Protein AF-H8KRD3-F1 (afdb_monomer_lite)

Sequence (60 aa):
MDIRTDVYLLRLFSSRDLNNLSVIIFEYTIQSLNFSDNELSTHPKQKILTNNDQDLKYLL

Foldseek 3Di:
DKDKDKDKDKDWDADVPNQKIKIKIWIWIAIPDDPPDDDRPTPIDIDMDIPPDPVVVVVD

Radius of gyration: 15.85 Å; chains: 1; bounding box: 36×17×44 Å

Secondary structure (DSSP, 8-state):
---EEEEEEEEEEE-SSTT-EEEEEEEEEEE---TTS-------EEEEEETT-HHHHTT-

pLDDT: mean 72.14, std 12.2, range [48.94, 87.44]

Organism: Solitalea canadensis (strain ATCC 29591 / DSM 3403 / JCM 21819 / LMG 8368 / NBRC 15130 / NCIMB 12057 / USAM 9D) (NCBI:txid929556)

Structure (mmCIF, N/CA/C/O backbone):
data_AF-H8KRD3-F1
#
_entry.id   AF-H8KRD3-F1
#
loop_
_atom_site.group_PDB
_atom_site.id
_atom_site.type_symbol
_atom_site.label_atom_id
_atom_site.label_alt_id
_atom_site.label_comp_id
_atom_site.label_asym_id
_atom_site.label_entity_id
_atom_site.label_seq_id
_atom_site.pdbx_PDB_ins_code
_atom_site.Cartn_x
_atom_site.Cartn_y
_atom_site.Cartn_z
_atom_site.occupancy
_atom_site.B_iso_or_equiv
_atom_site.auth_seq_id
_atom_site.auth_comp_id
_atom_site.auth_asym_id
_atom_site.auth_atom_id
_atom_site.pdbx_PDB_model_num
ATOM 1 N N . MET A 1 1 ? 10.840 0.137 -26.594 1.00 52.34 1 MET A N 1
ATOM 2 C CA . MET A 1 1 ? 9.685 0.578 -25.791 1.00 52.34 1 MET A CA 1
ATOM 3 C C . MET A 1 1 ? 10.008 0.174 -24.374 1.00 52.34 1 MET A C 1
ATOM 5 O O . MET A 1 1 ? 10.063 -1.021 -24.117 1.00 52.34 1 MET A O 1
ATOM 9 N N . ASP A 1 2 ? 10.338 1.139 -23.522 1.00 56.16 2 ASP A N 1
ATOM 10 C CA . ASP A 1 2 ? 10.659 0.862 -22.123 1.00 56.16 2 ASP A CA 1
ATOM 11 C C . ASP A 1 2 ? 9.376 0.448 -21.409 1.00 56.16 2 ASP A C 1
ATOM 13 O O . ASP A 1 2 ? 8.363 1.149 -21.484 1.00 56.16 2 ASP A O 1
ATOM 17 N N . ILE A 1 3 ? 9.389 -0.719 -20.765 1.00 59.25 3 ILE A N 1
ATOM 18 C CA . ILE A 1 3 ? 8.243 -1.184 -19.992 1.00 59.25 3 ILE A CA 1
ATOM 19 C C . ILE A 1 3 ? 8.453 -0.685 -18.569 1.00 59.25 3 ILE A C 1
ATOM 21 O O . ILE A 1 3 ? 9.353 -1.127 -17.851 1.00 59.25 3 ILE A O 1
ATOM 25 N N . ARG A 1 4 ? 7.617 0.275 -18.181 1.00 63.28 4 ARG A N 1
ATOM 26 C CA . ARG A 1 4 ? 7.455 0.700 -16.797 1.00 63.28 4 ARG A CA 1
ATOM 27 C C . ARG A 1 4 ? 6.201 0.038 -16.248 1.00 63.28 4 ARG A C 1
ATOM 29 O O . ARG A 1 4 ? 5.117 0.249 -16.787 1.00 63.28 4 ARG A O 1
ATOM 36 N N . THR A 1 5 ? 6.356 -0.711 -15.165 1.00 71.56 5 THR A N 1
ATOM 37 C CA . THR A 1 5 ? 5.241 -1.351 -14.465 1.00 71.56 5 THR A CA 1
ATOM 38 C C . THR A 1 5 ? 5.232 -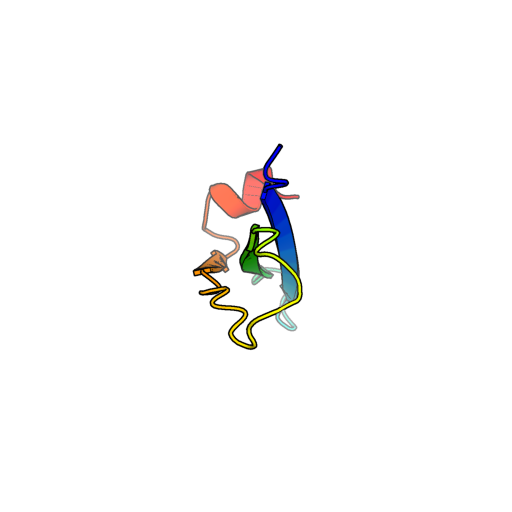0.872 -13.023 1.00 71.56 5 THR A C 1
ATOM 40 O O . THR A 1 5 ? 6.190 -1.103 -12.286 1.00 71.56 5 THR A O 1
ATOM 43 N N . ASP A 1 6 ? 4.153 -0.207 -12.621 1.00 78.56 6 ASP A N 1
ATOM 44 C CA . ASP A 1 6 ? 3.923 0.164 -11.228 1.00 78.56 6 ASP A CA 1
ATOM 45 C C . ASP A 1 6 ? 3.174 -0.987 -10.529 1.00 78.56 6 ASP A C 1
ATOM 47 O O . ASP A 1 6 ? 2.117 -1.432 -10.980 1.00 78.56 6 ASP A O 1
ATOM 51 N N . VAL A 1 7 ? 3.753 -1.515 -9.452 1.00 80.25 7 VAL A N 1
ATOM 52 C CA . VAL A 1 7 ? 3.240 -2.641 -8.661 1.00 80.25 7 VAL A CA 1
ATOM 53 C C . VAL A 1 7 ? 2.990 -2.162 -7.234 1.00 80.25 7 VAL A C 1
ATOM 55 O O . VAL A 1 7 ? 3.857 -1.542 -6.620 1.00 80.25 7 VAL A O 1
ATOM 58 N N . TYR A 1 8 ? 1.821 -2.492 -6.685 1.00 83.25 8 TYR A N 1
ATOM 59 C CA . TYR A 1 8 ? 1.422 -2.117 -5.329 1.00 83.25 8 TYR A CA 1
ATOM 60 C C . TYR A 1 8 ? 1.238 -3.371 -4.477 1.00 83.25 8 TYR A C 1
ATOM 62 O O . TYR A 1 8 ? 0.427 -4.236 -4.807 1.00 83.25 8 TYR A O 1
ATOM 70 N N . LEU A 1 9 ? 1.970 -3.471 -3.368 1.00 84.94 9 LEU A N 1
ATOM 71 C CA . LEU A 1 9 ? 1.763 -4.511 -2.361 1.00 84.94 9 LEU A CA 1
ATOM 72 C C . LEU A 1 9 ? 1.074 -3.890 -1.148 1.00 84.94 9 LEU A C 1
ATOM 74 O O . LEU A 1 9 ? 1.570 -2.920 -0.579 1.00 84.94 9 LEU A O 1
ATOM 78 N N . LEU A 1 10 ? -0.051 -4.469 -0.733 1.00 87.12 10 LEU A N 1
ATOM 79 C CA . LEU A 1 10 ? -0.810 -4.003 0.420 1.00 87.12 10 LEU A CA 1
ATOM 80 C C . LEU A 1 10 ? -0.757 -5.043 1.531 1.00 87.12 10 LEU A C 1
ATOM 82 O O . LEU A 1 10 ? -1.045 -6.220 1.313 1.00 87.12 10 LEU A O 1
ATOM 86 N N . ARG A 1 11 ? -0.413 -4.600 2.741 1.00 83.94 11 ARG A N 1
ATOM 87 C CA . ARG A 1 11 ? -0.468 -5.430 3.944 1.00 83.94 11 ARG A CA 1
ATOM 88 C C . ARG A 1 11 ? -1.465 -4.834 4.930 1.00 83.94 11 ARG A C 1
ATOM 90 O O . ARG A 1 11 ? -1.239 -3.748 5.457 1.00 83.94 11 ARG A O 1
ATOM 97 N N . LEU A 1 12 ? -2.559 -5.561 5.152 1.00 86.25 12 LEU A N 1
ATOM 98 C CA . LEU A 1 12 ? -3.601 -5.243 6.128 1.00 86.25 12 LEU A CA 1
ATOM 99 C C . LEU A 1 12 ? -3.210 -5.772 7.508 1.00 86.25 12 LEU A C 1
ATOM 101 O O . LEU A 1 12 ? -2.773 -6.915 7.652 1.00 86.25 12 LEU A O 1
ATOM 105 N N . PHE A 1 13 ? -3.412 -4.943 8.522 1.00 85.44 13 PHE A N 1
ATOM 106 C CA . PHE A 1 13 ? -3.216 -5.282 9.920 1.00 85.44 13 PHE A CA 1
ATOM 107 C C . PHE A 1 13 ? -4.441 -4.818 10.691 1.00 85.44 13 PHE A C 1
ATOM 109 O O . PHE A 1 13 ? -4.798 -3.646 10.628 1.00 85.44 13 PHE A O 1
ATOM 116 N N . SER A 1 14 ? -5.066 -5.716 11.444 1.00 83.12 14 SER A N 1
ATOM 117 C CA . SER A 1 14 ? -6.040 -5.319 12.457 1.00 83.12 14 SER A CA 1
ATOM 118 C C . SER A 1 14 ? -5.451 -5.591 13.830 1.00 83.12 14 SER A C 1
ATOM 120 O O . SER A 1 14 ? -4.746 -6.582 14.046 1.00 83.12 14 SER A O 1
ATOM 122 N N . SER A 1 15 ? -5.744 -4.708 14.776 1.00 81.38 15 SER A N 1
ATOM 123 C CA . SER A 1 15 ? -5.536 -5.027 16.181 1.00 81.38 15 SER A CA 1
ATOM 124 C C . SER A 1 15 ? -6.590 -6.046 16.650 1.00 81.38 15 SER A C 1
ATOM 126 O O . SER A 1 15 ? -7.569 -6.307 15.944 1.00 81.38 15 SER A O 1
ATOM 128 N N . ARG A 1 16 ? -6.405 -6.627 17.847 1.00 80.25 16 ARG A N 1
ATOM 129 C CA . ARG A 1 16 ? -7.426 -7.487 18.488 1.00 80.25 16 ARG A CA 1
ATOM 130 C C . ARG A 1 16 ? -8.768 -6.766 18.654 1.00 80.25 16 ARG A C 1
ATOM 132 O O . ARG A 1 16 ? -9.803 -7.420 18.694 1.00 80.25 16 ARG A O 1
ATOM 139 N N . ASP A 1 17 ? -8.728 -5.440 18.745 1.00 76.06 17 ASP A N 1
ATOM 140 C CA . ASP A 1 17 ? -9.881 -4.567 18.597 1.00 76.06 17 ASP A CA 1
ATOM 141 C C . ASP A 1 17 ? -10.012 -4.183 17.111 1.00 76.06 17 ASP A C 1
ATOM 143 O O . ASP A 1 17 ? -9.152 -3.488 16.555 1.00 76.06 17 ASP A O 1
ATOM 147 N N . LEU A 1 18 ? -11.072 -4.667 16.453 1.00 66.94 18 LEU A N 1
ATOM 148 C CA . LEU A 1 18 ? -11.357 -4.406 15.033 1.00 66.94 18 LEU A CA 1
ATOM 149 C C . LEU A 1 18 ? -11.515 -2.912 14.723 1.00 66.94 18 LEU A C 1
ATOM 151 O O . LEU A 1 18 ? -11.455 -2.525 13.559 1.00 66.94 18 LEU A O 1
ATOM 155 N N . ASN A 1 19 ? -11.668 -2.069 15.748 1.00 72.56 19 ASN A N 1
ATOM 156 C CA . ASN A 1 19 ? -11.697 -0.626 15.578 1.00 72.56 19 ASN A CA 1
ATOM 157 C C . ASN A 1 19 ? -10.368 -0.051 15.088 1.00 72.56 19 ASN A C 1
ATOM 159 O O . ASN A 1 19 ? -10.382 1.055 14.568 1.00 72.56 19 ASN A O 1
ATOM 163 N N . ASN A 1 20 ? -9.239 -0.756 15.218 1.00 73.62 20 ASN A N 1
ATOM 164 C CA . ASN A 1 20 ? -7.932 -0.254 14.793 1.00 73.62 20 ASN A CA 1
ATOM 165 C C . ASN A 1 20 ? -7.384 -1.084 13.621 1.00 73.62 20 ASN A C 1
ATOM 167 O O . ASN A 1 20 ? -6.687 -2.087 13.814 1.00 73.62 20 ASN A O 1
ATOM 171 N N . LEU A 1 21 ? -7.762 -0.675 12.408 1.00 83.81 21 LEU A N 1
ATOM 172 C CA . LEU A 1 21 ? -7.263 -1.218 11.146 1.00 83.81 21 LEU A CA 1
ATOM 173 C C . LEU A 1 21 ? -6.199 -0.280 10.573 1.00 83.81 21 LEU A C 1
ATOM 175 O O . LEU A 1 21 ? -6.420 0.927 10.478 1.00 83.81 21 LEU A O 1
ATOM 179 N N . SER A 1 22 ? -5.086 -0.852 10.131 1.00 84.69 22 SER A N 1
ATOM 180 C CA . SER A 1 22 ? -4.035 -0.138 9.416 1.00 84.69 22 SER A CA 1
ATOM 181 C C . SER A 1 22 ? -3.630 -0.906 8.163 1.00 84.69 22 SER A C 1
ATOM 183 O O . SER A 1 22 ? -3.588 -2.138 8.152 1.00 84.69 22 SER A O 1
ATOM 185 N N . VAL A 1 23 ? -3.295 -0.181 7.103 1.00 87.44 23 VAL A N 1
ATOM 186 C CA . VAL A 1 23 ? -2.769 -0.719 5.849 1.00 87.44 23 VAL A CA 1
ATOM 187 C C . VAL A 1 23 ? -1.415 -0.095 5.579 1.00 87.44 23 VAL A C 1
ATOM 189 O O . VAL A 1 23 ? -1.266 1.123 5.609 1.00 87.44 23 VAL A O 1
ATOM 192 N N . ILE A 1 24 ? -0.423 -0.929 5.288 1.00 86.06 24 ILE A N 1
ATOM 193 C CA . ILE A 1 24 ? 0.855 -0.472 4.741 1.00 86.06 24 ILE A CA 1
ATOM 194 C C . ILE A 1 24 ? 0.834 -0.739 3.240 1.00 86.06 24 ILE A C 1
ATOM 196 O O . ILE A 1 24 ? 0.615 -1.877 2.818 1.00 86.06 24 ILE A O 1
ATOM 200 N N . ILE A 1 25 ? 1.056 0.309 2.452 1.00 86.75 25 ILE A N 1
ATOM 201 C CA . ILE A 1 25 ? 1.164 0.258 0.995 1.00 86.75 25 ILE A CA 1
ATOM 202 C C . ILE A 1 25 ? 2.641 0.377 0.632 1.00 86.75 25 ILE A C 1
ATOM 204 O O . ILE A 1 25 ? 3.305 1.342 1.021 1.00 86.75 25 ILE A O 1
ATOM 208 N N . PHE A 1 26 ? 3.139 -0.602 -0.115 1.00 84.81 26 PHE A N 1
ATOM 209 C CA . PHE A 1 26 ? 4.461 -0.580 -0.725 1.00 84.81 26 PHE A CA 1
ATOM 210 C C . PHE A 1 26 ? 4.308 -0.351 -2.224 1.00 84.81 26 PHE A C 1
ATOM 212 O O . PHE A 1 26 ? 3.669 -1.141 -2.921 1.00 84.81 26 PHE A O 1
ATOM 219 N N . GLU A 1 27 ? 4.902 0.730 -2.706 1.00 83.31 27 GLU A N 1
ATOM 220 C CA . GLU A 1 27 ? 4.892 1.106 -4.114 1.00 83.31 27 GLU A CA 1
ATOM 221 C C . GLU A 1 27 ? 6.226 0.702 -4.745 1.00 83.31 27 GLU A C 1
ATOM 223 O O . GLU A 1 27 ? 7.290 1.154 -4.310 1.00 83.31 27 GLU A O 1
ATOM 228 N N . TYR A 1 28 ? 6.171 -0.141 -5.775 1.00 81.38 28 TYR A N 1
ATOM 229 C CA . TYR A 1 28 ? 7.327 -0.578 -6.547 1.00 81.38 28 TYR A CA 1
ATOM 230 C C . TYR A 1 28 ? 7.162 -0.125 -7.991 1.00 81.38 28 TYR A C 1
ATOM 232 O O . TYR A 1 28 ? 6.263 -0.578 -8.691 1.00 81.38 28 TYR A O 1
ATOM 240 N N . THR A 1 29 ? 8.060 0.725 -8.473 1.00 77.50 29 THR A N 1
ATOM 241 C CA . THR A 1 29 ? 8.174 0.969 -9.913 1.00 77.50 29 THR A CA 1
ATOM 242 C C . THR A 1 29 ? 9.262 0.061 -10.463 1.00 77.50 29 THR A C 1
ATOM 244 O O . THR A 1 29 ? 10.439 0.247 -10.160 1.00 77.50 29 THR A O 1
ATOM 247 N N . ILE A 1 30 ? 8.872 -0.917 -11.277 1.00 72.00 30 ILE A N 1
ATOM 248 C CA . ILE A 1 30 ? 9.803 -1.772 -12.011 1.00 72.00 30 ILE A CA 1
ATOM 249 C C . ILE A 1 30 ? 10.056 -1.104 -13.361 1.00 72.00 30 ILE A C 1
ATOM 251 O O . ILE A 1 30 ? 9.136 -0.927 -14.162 1.00 72.00 30 ILE A O 1
ATOM 255 N N . GLN A 1 31 ? 11.304 -0.711 -13.603 1.00 67.50 31 GLN A N 1
ATOM 256 C CA . GLN A 1 31 ? 11.765 -0.246 -14.908 1.00 67.50 31 GLN A CA 1
ATOM 257 C C . GLN A 1 31 ? 12.519 -1.398 -15.572 1.00 67.50 31 GLN A C 1
ATOM 259 O O . GLN A 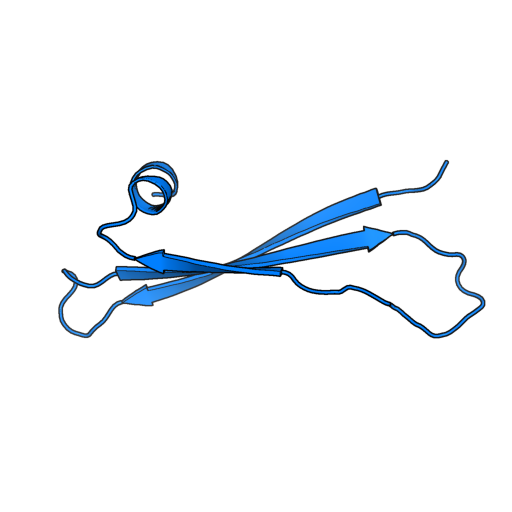1 31 ? 13.437 -1.948 -14.964 1.00 67.50 31 GLN A O 1
ATOM 264 N N . SER A 1 32 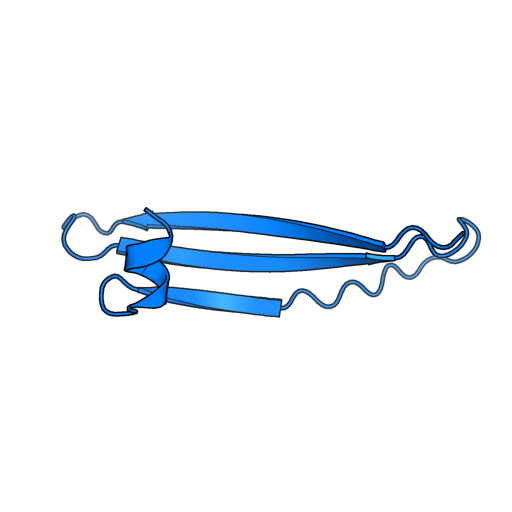? 12.141 -1.785 -16.794 1.00 60.28 32 SER A N 1
ATOM 265 C CA . SER A 1 32 ? 12.913 -2.759 -17.572 1.00 60.28 32 SER A CA 1
ATOM 266 C C . SER A 1 32 ? 14.226 -2.123 -18.047 1.00 60.28 32 SER A C 1
ATOM 268 O O . SER A 1 32 ? 14.340 -1.684 -19.189 1.00 60.28 32 SER A O 1
ATOM 270 N N . LEU A 1 33 ? 15.220 -2.027 -17.170 1.00 55.62 33 LEU A N 1
ATOM 271 C CA . LEU A 1 33 ? 16.595 -1.798 -17.598 1.00 55.62 33 LEU A CA 1
ATOM 272 C C . LEU A 1 33 ? 17.138 -3.125 -18.129 1.00 55.62 33 LEU A C 1
ATOM 274 O O . LEU A 1 33 ? 16.929 -4.174 -17.523 1.00 55.62 33 LEU A O 1
ATOM 278 N N . ASN A 1 34 ? 17.748 -3.071 -19.315 1.00 49.62 34 ASN A N 1
ATOM 279 C CA . ASN A 1 34 ? 18.351 -4.210 -20.001 1.00 49.62 34 ASN A CA 1
ATOM 280 C C . ASN A 1 34 ? 19.069 -5.145 -19.016 1.00 49.62 34 ASN A C 1
ATOM 282 O O . ASN A 1 34 ? 19.823 -4.687 -18.164 1.00 49.62 34 ASN A O 1
ATOM 286 N N . PHE A 1 35 ? 18.849 -6.452 -19.183 1.00 52.31 35 PHE A N 1
ATOM 287 C CA . PHE A 1 35 ? 19.344 -7.569 -18.363 1.00 52.31 35 PHE A CA 1
ATOM 288 C C . PHE A 1 35 ? 20.885 -7.668 -18.200 1.00 52.31 35 PHE A C 1
ATOM 290 O O . PHE A 1 35 ? 21.373 -8.715 -17.782 1.00 52.31 35 PHE A O 1
ATOM 297 N N . SER A 1 36 ? 21.671 -6.642 -18.545 1.00 52.25 36 SER A N 1
ATOM 298 C CA . SER A 1 36 ? 23.136 -6.691 -18.507 1.00 52.25 36 SER A CA 1
ATOM 299 C C . SER A 1 36 ? 23.773 -6.199 -17.213 1.00 52.25 36 SER A C 1
ATOM 301 O O . SER A 1 36 ? 24.878 -6.646 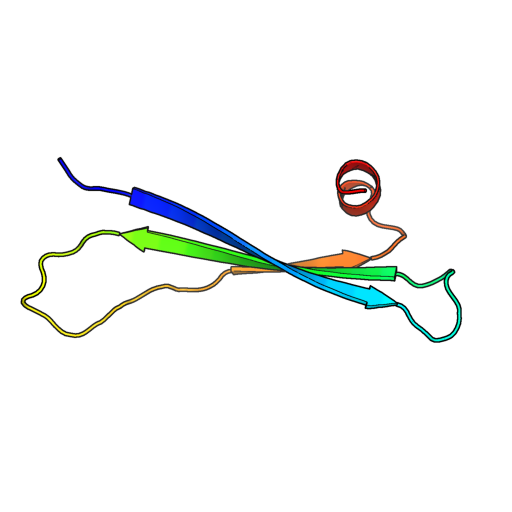-16.936 1.00 52.25 36 SER A O 1
ATOM 303 N N . ASP A 1 37 ? 23.127 -5.352 -16.404 1.00 49.12 37 ASP A N 1
ATOM 304 C CA . ASP A 1 37 ? 23.801 -4.753 -15.246 1.00 49.12 37 ASP A CA 1
ATOM 305 C C . ASP A 1 37 ? 22.945 -4.740 -13.977 1.00 49.12 37 ASP A C 1
ATOM 307 O O . ASP A 1 37 ? 21.756 -4.427 -13.945 1.00 49.12 37 ASP A O 1
ATOM 311 N N . ASN A 1 38 ? 23.605 -5.173 -12.916 1.00 52.72 38 ASN A N 1
ATOM 312 C CA . ASN A 1 38 ? 23.062 -5.815 -11.738 1.00 52.72 38 ASN A CA 1
ATOM 313 C C . ASN A 1 38 ? 22.726 -4.808 -10.625 1.00 52.72 38 ASN A C 1
ATOM 315 O O . ASN A 1 38 ? 23.258 -4.931 -9.528 1.00 52.72 38 ASN A O 1
ATOM 319 N N . GLU A 1 39 ? 21.860 -3.823 -10.876 1.00 48.94 39 GLU A N 1
ATOM 320 C CA . GLU A 1 39 ? 21.311 -2.965 -9.812 1.00 48.94 39 GLU A CA 1
ATOM 321 C C . GLU A 1 39 ? 19.836 -2.638 -10.068 1.00 48.94 39 GLU A C 1
ATOM 323 O O . GLU A 1 39 ? 19.471 -1.659 -10.718 1.00 48.94 39 GLU A O 1
ATOM 328 N N . LEU A 1 40 ? 18.956 -3.473 -9.512 1.00 54.84 40 LEU A N 1
ATOM 329 C CA . LEU A 1 40 ? 17.533 -3.181 -9.389 1.00 54.84 40 LEU A CA 1
ATOM 330 C C . LEU A 1 40 ? 17.358 -2.049 -8.356 1.00 54.84 40 LEU A C 1
ATOM 332 O O . LEU A 1 40 ? 17.075 -2.306 -7.187 1.00 54.84 40 LEU A O 1
ATOM 336 N N . SER A 1 41 ? 17.546 -0.787 -8.750 1.00 54.25 41 SER A N 1
ATOM 337 C CA . SER A 1 41 ? 17.296 0.374 -7.881 1.00 54.25 41 SER A CA 1
ATOM 338 C C . SER A 1 41 ? 15.795 0.670 -7.766 1.00 54.25 41 SER A C 1
ATOM 340 O O . SER A 1 41 ? 15.306 1.775 -7.990 1.00 54.25 41 SER A O 1
ATOM 342 N N . THR A 1 42 ? 15.009 -0.337 -7.385 1.00 58.62 42 THR A N 1
ATOM 343 C CA . THR A 1 42 ? 13.662 -0.089 -6.877 1.00 58.62 42 THR A CA 1
ATOM 344 C C . THR A 1 42 ? 13.822 0.583 -5.519 1.00 58.62 42 THR A C 1
ATOM 346 O O . THR A 1 42 ? 14.239 -0.066 -4.562 1.00 58.62 42 THR A O 1
ATOM 349 N N . HIS A 1 43 ? 13.522 1.876 -5.422 1.00 60.88 43 HIS A N 1
ATOM 350 C CA . HIS A 1 43 ? 13.374 2.559 -4.138 1.00 60.88 43 HIS A CA 1
ATOM 351 C C . HIS A 1 43 ? 11.914 2.423 -3.689 1.00 60.88 43 HIS A C 1
ATOM 353 O O . HIS A 1 43 ? 11.079 3.213 -4.138 1.00 60.88 43 HIS A O 1
ATOM 359 N N . PRO A 1 44 ? 11.566 1.423 -2.855 1.00 65.25 44 PRO A N 1
ATOM 360 C CA . PRO A 1 44 ? 10.191 1.241 -2.427 1.00 65.25 44 PRO A CA 1
ATOM 361 C C . PRO A 1 44 ? 9.754 2.436 -1.584 1.00 65.25 44 PRO A C 1
ATOM 363 O O . PRO A 1 44 ? 10.370 2.750 -0.560 1.00 65.25 44 PRO A O 1
ATOM 366 N N . LYS A 1 45 ? 8.670 3.094 -1.999 1.00 79.25 45 LYS A N 1
ATOM 367 C CA . LYS A 1 45 ? 7.984 4.072 -1.151 1.00 79.25 45 LYS A CA 1
ATOM 368 C C . LYS A 1 45 ? 6.983 3.336 -0.275 1.00 79.25 45 LYS A C 1
ATOM 370 O O . LYS A 1 45 ? 6.311 2.411 -0.727 1.00 79.25 45 LYS A O 1
ATOM 375 N N . GLN A 1 46 ? 6.926 3.738 0.989 1.00 82.25 46 GLN A N 1
ATOM 376 C CA . GLN A 1 46 ? 6.057 3.139 1.993 1.00 82.25 46 GLN A CA 1
ATOM 377 C C . GLN A 1 46 ? 5.091 4.209 2.484 1.00 82.25 46 GLN A C 1
ATOM 379 O O . GLN A 1 46 ? 5.531 5.271 2.931 1.00 82.25 46 GLN A O 1
ATOM 384 N N . LYS A 1 47 ? 3.789 3.930 2.427 1.00 85.88 47 LYS A N 1
ATOM 385 C CA . LYS A 1 47 ? 2.756 4.768 3.042 1.00 85.88 47 LYS A CA 1
ATOM 386 C C . LYS A 1 47 ? 1.976 3.927 4.041 1.00 85.88 47 LYS A C 1
ATOM 388 O O . LYS A 1 47 ? 1.548 2.820 3.721 1.00 85.88 47 LYS A O 1
ATOM 393 N N . ILE A 1 48 ? 1.810 4.447 5.252 1.00 83.00 48 ILE A N 1
ATOM 394 C CA . ILE A 1 48 ? 0.990 3.822 6.289 1.00 83.00 48 ILE A CA 1
ATOM 395 C C . ILE A 1 48 ? -0.323 4.592 6.346 1.00 83.00 48 ILE A C 1
ATOM 397 O O . ILE A 1 48 ? -0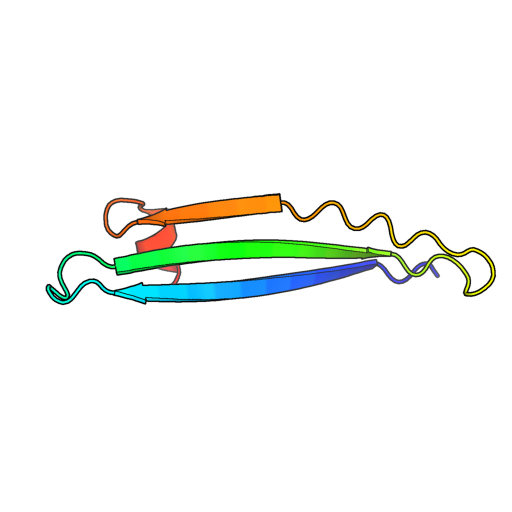.310 5.809 6.505 1.00 83.00 48 ILE A O 1
ATOM 401 N N . LEU A 1 49 ? -1.427 3.873 6.194 1.00 84.31 49 LEU A N 1
ATOM 402 C CA . LEU A 1 49 ? -2.781 4.370 6.376 1.00 84.31 49 LEU A CA 1
ATOM 403 C C . LEU A 1 49 ? -3.393 3.686 7.597 1.00 84.31 49 LEU A C 1
ATOM 405 O O . LEU A 1 49 ? -3.199 2.494 7.822 1.00 84.31 49 LEU A O 1
ATOM 409 N N . THR A 1 50 ? -4.144 4.436 8.377 1.00 82.56 50 THR A N 1
ATOM 410 C CA . THR A 1 50 ? -4.876 4.010 9.568 1.00 82.56 50 THR A CA 1
ATOM 411 C C . THR A 1 50 ? -6.368 4.236 9.353 1.00 82.56 50 THR A C 1
ATOM 413 O O . THR A 1 50 ? -6.772 4.940 8.431 1.00 82.56 50 THR A O 1
ATOM 416 N N . ASN A 1 51 ? -7.216 3.641 10.187 1.00 77.06 51 ASN A N 1
ATOM 417 C CA . ASN A 1 51 ? -8.680 3.782 10.140 1.00 77.06 51 ASN A CA 1
ATOM 418 C C . ASN A 1 51 ? -9.189 5.239 10.106 1.00 77.06 51 ASN A C 1
ATOM 420 O O . ASN A 1 51 ? -10.297 5.486 9.635 1.00 77.06 51 ASN A O 1
ATOM 424 N N . ASN A 1 52 ? -8.389 6.185 10.601 1.00 78.44 52 ASN A N 1
ATOM 425 C CA . ASN A 1 52 ? -8.696 7.610 10.648 1.00 78.44 52 ASN A CA 1
ATOM 426 C C . ASN A 1 52 ? -8.272 8.348 9.370 1.00 78.44 52 ASN A C 1
ATOM 428 O O . ASN A 1 52 ? -8.696 9.484 9.151 1.00 78.44 52 ASN A O 1
ATOM 432 N N . ASP A 1 53 ? -7.459 7.719 8.521 1.00 79.50 53 ASP A N 1
ATOM 433 C CA . ASP A 1 53 ? -7.079 8.264 7.227 1.00 79.50 53 ASP A CA 1
ATOM 434 C C . ASP A 1 53 ? -8.240 8.097 6.240 1.00 79.50 53 ASP A C 1
ATOM 436 O O . ASP A 1 53 ? -8.699 6.985 5.966 1.00 79.50 53 ASP A O 1
ATOM 440 N N . GLN A 1 54 ? -8.704 9.208 5.656 1.00 74.88 54 GLN A N 1
ATOM 441 C CA . GLN A 1 54 ? -9.747 9.181 4.619 1.00 74.88 54 GLN A CA 1
ATOM 442 C C . GLN A 1 54 ? -9.351 8.283 3.440 1.00 74.88 54 GLN A C 1
ATOM 444 O O . GLN A 1 54 ? -10.204 7.609 2.869 1.00 74.88 54 GLN A O 1
ATOM 449 N N . ASP A 1 55 ? -8.056 8.218 3.139 1.00 71.19 55 ASP A N 1
ATOM 450 C CA . ASP A 1 55 ? -7.487 7.360 2.103 1.00 71.19 55 ASP A CA 1
ATOM 451 C C . ASP A 1 55 ? -7.723 5.863 2.372 1.00 71.19 55 ASP A C 1
ATOM 453 O O . ASP A 1 55 ? -7.867 5.101 1.419 1.00 71.19 55 ASP A O 1
ATOM 457 N N . LEU A 1 56 ? -7.809 5.422 3.638 1.00 73.38 56 LEU A N 1
ATOM 458 C CA . LEU A 1 56 ? -8.130 4.026 3.959 1.00 73.38 56 LEU A CA 1
ATOM 459 C C . LEU A 1 56 ? -9.612 3.713 3.725 1.00 73.38 56 LEU A C 1
ATOM 461 O O . LEU A 1 56 ? -9.956 2.605 3.324 1.00 73.38 56 LEU A O 1
ATOM 465 N N . LYS A 1 57 ? -10.495 4.697 3.929 1.00 69.31 57 LYS A N 1
ATOM 466 C CA . LYS A 1 57 ? -11.943 4.539 3.732 1.00 69.31 57 LYS A CA 1
ATOM 467 C C . LYS A 1 57 ? -12.318 4.271 2.271 1.00 69.31 57 LYS A C 1
ATOM 469 O O . LYS A 1 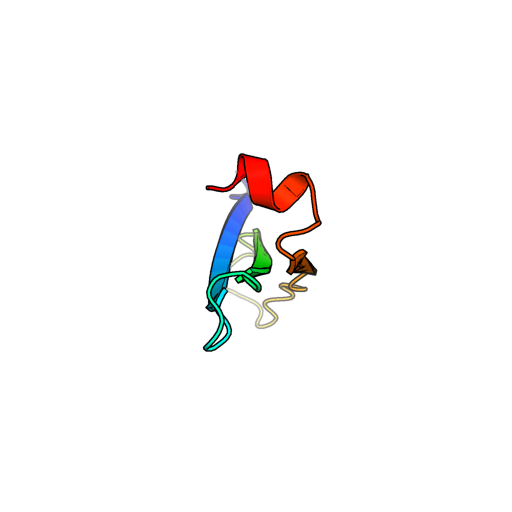57 ? -13.307 3.594 2.033 1.00 69.31 57 LYS A O 1
ATOM 474 N N . TYR A 1 58 ? -11.553 4.799 1.316 1.00 67.88 58 TYR A N 1
ATOM 475 C CA . TYR A 1 58 ? -11.763 4.568 -0.122 1.00 67.88 58 TYR A CA 1
ATOM 476 C C . TYR A 1 58 ? -11.112 3.281 -0.642 1.00 67.88 58 TYR A C 1
ATOM 478 O O . TYR A 1 58 ? -11.281 2.937 -1.810 1.00 67.88 58 TYR A O 1
ATOM 486 N N . LEU A 1 59 ? -10.335 2.605 0.204 1.00 63.41 59 LEU A N 1
ATOM 487 C CA . LEU A 1 59 ? -9.554 1.426 -0.152 1.00 63.41 59 LEU A CA 1
ATOM 488 C C . LEU A 1 59 ? -10.257 0.108 0.235 1.00 63.41 59 LEU A C 1
ATOM 490 O O . LEU A 1 59 ? -9.843 -0.953 -0.232 1.00 63.41 59 LEU A O 1
ATOM 494 N N . LEU A 1 60 ? -11.299 0.186 1.073 1.00 59.66 60 LEU A N 1
ATOM 495 C CA . LEU A 1 60 ? -12.200 -0.900 1.488 1.00 59.66 60 LEU A CA 1
ATOM 496 C C . LEU A 1 60 ? -13.527 -0.826 0.726 1.00 59.66 60 LEU A C 1
ATOM 498 O O . LEU A 1 60 ? -14.066 -1.910 0.415 1.00 59.66 60 LEU A O 1
#